Protein AF-A0A8B4BZB7-F1 (afdb_monomer_lite)

Radius of gyration: 20.03 Å; chains: 1; bounding box: 40×28×60 Å

Foldseek 3Di:
DDPCVVVVNAAEEEDEDEPPPVPLPVVLVVVLVVLVVCCVPVNLVRNLAYEYEYEYPDADDVVLVSLVSNLCSCCVRHVSHAYAYEDEPDDDPSRVVSCVSCVVRHPDYDYDDDVCVPPP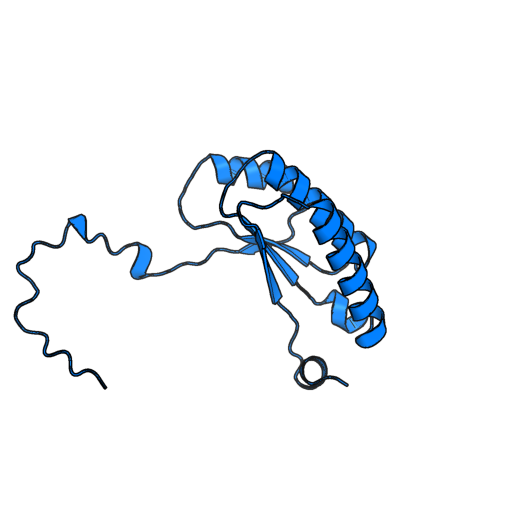CVPDDPPPPPDDPDDDD

Sequence (137 aa):
MNSFQRLGLVPFIRVEVEKEAADSAGYLKKLDAFLQHSLQYFGSPFVEKWRFELAFREWGGTQKNFYQAFYQTVKKRASAVKVGLHVPVSPEASKAAFLKQISGQCEFVCFTCNPNEKVDFTDMNNRTFEGVNILFL

Structure (mmCIF, N/CA/C/O backbone):
data_AF-A0A8B4BZB7-F1
#
_entry.id   AF-A0A8B4BZB7-F1
#
loop_
_atom_site.group_PDB
_atom_site.id
_atom_site.type_symbol
_atom_site.label_atom_id
_atom_site.label_alt_id
_atom_site.label_comp_id
_atom_site.label_asym_id
_atom_site.label_entity_id
_atom_site.label_seq_id
_atom_site.pdbx_PDB_ins_code
_atom_site.Cartn_x
_atom_site.Cartn_y
_atom_site.Cartn_z
_atom_site.occupancy
_atom_site.B_iso_or_equiv
_atom_site.auth_seq_id
_atom_site.auth_comp_id
_atom_site.auth_asym_id
_atom_site.auth_atom_id
_atom_site.pdbx_PDB_model_num
ATOM 1 N N . MET A 1 1 ? -23.785 3.976 8.295 1.00 57.00 1 MET A N 1
ATOM 2 C CA . MET A 1 1 ? -22.952 3.003 7.550 1.00 57.00 1 MET A CA 1
ATOM 3 C C . MET A 1 1 ? -22.816 3.491 6.122 1.00 57.00 1 MET A C 1
ATOM 5 O O . MET A 1 1 ? -23.841 3.786 5.517 1.00 57.00 1 MET A O 1
ATOM 9 N N . ASN A 1 2 ? -21.595 3.636 5.602 1.00 77.88 2 ASN A N 1
ATOM 10 C CA . ASN A 1 2 ? -21.419 4.028 4.201 1.00 77.88 2 ASN A CA 1
ATOM 11 C C . ASN A 1 2 ? -21.810 2.872 3.250 1.00 77.88 2 ASN A C 1
ATOM 13 O O . ASN A 1 2 ? -21.941 1.720 3.674 1.00 77.88 2 ASN A O 1
ATOM 17 N N . SER A 1 3 ? -21.982 3.166 1.957 1.00 84.62 3 SER A N 1
ATOM 18 C CA . SER A 1 3 ? -22.393 2.166 0.959 1.00 84.62 3 SER A CA 1
ATOM 19 C C . SER A 1 3 ? -21.408 0.998 0.823 1.00 84.62 3 SER A C 1
ATOM 21 O O . SER A 1 3 ? -21.853 -0.134 0.668 1.00 84.62 3 SER A O 1
ATOM 23 N N . PHE A 1 4 ? -20.096 1.236 0.948 1.00 83.62 4 PHE A N 1
ATOM 24 C CA . PHE A 1 4 ? -19.081 0.175 0.878 1.00 83.62 4 PHE A CA 1
ATOM 25 C C . PHE A 1 4 ? -19.219 -0.835 2.022 1.00 83.62 4 PHE A C 1
ATOM 27 O O . PHE A 1 4 ? -19.301 -2.034 1.776 1.00 83.62 4 PHE A O 1
ATOM 34 N N . GLN A 1 5 ? -19.328 -0.358 3.265 1.00 84.25 5 GLN A N 1
ATOM 35 C CA . GLN A 1 5 ? -19.528 -1.195 4.448 1.00 84.25 5 GLN A CA 1
ATOM 36 C C . GLN A 1 5 ? -20.838 -1.973 4.370 1.00 84.25 5 GLN A C 1
ATOM 38 O O . GLN A 1 5 ? -20.864 -3.158 4.688 1.00 84.25 5 GLN A O 1
ATOM 43 N N . ARG A 1 6 ? -21.918 -1.325 3.917 1.00 88.69 6 ARG A N 1
ATOM 44 C CA . ARG A 1 6 ? -23.226 -1.974 3.761 1.00 88.69 6 ARG A CA 1
ATOM 45 C C . ARG A 1 6 ? -23.199 -3.104 2.731 1.00 88.69 6 ARG A C 1
ATOM 47 O O . ARG A 1 6 ? -23.890 -4.095 2.918 1.00 88.69 6 ARG A O 1
ATOM 54 N N . LEU A 1 7 ? -22.417 -2.951 1.665 1.00 90.75 7 LEU A N 1
ATOM 55 C CA . LEU A 1 7 ? -22.289 -3.938 0.591 1.00 90.75 7 LEU A CA 1
ATOM 56 C C . LEU A 1 7 ? -21.145 -4.942 0.821 1.00 90.75 7 LEU A C 1
ATOM 58 O O . LEU A 1 7 ? -20.911 -5.795 -0.028 1.00 90.75 7 LEU A O 1
ATOM 62 N N . GLY A 1 8 ? -20.405 -4.839 1.932 1.00 87.69 8 GLY A N 1
ATOM 63 C CA . GLY A 1 8 ? -19.234 -5.683 2.191 1.00 87.69 8 GLY A CA 1
ATOM 64 C C . GLY A 1 8 ? -18.064 -5.451 1.225 1.00 87.69 8 GLY A C 1
ATOM 65 O O . GLY A 1 8 ? -17.160 -6.280 1.148 1.00 87.69 8 GLY A O 1
ATOM 66 N N . LEU A 1 9 ? -18.060 -4.333 0.493 1.00 92.62 9 LEU A N 1
ATOM 67 C CA . LEU A 1 9 ? -17.033 -4.004 -0.490 1.00 92.62 9 LEU A CA 1
ATOM 68 C C . LEU A 1 9 ? -15.823 -3.390 0.207 1.00 92.62 9 LEU A C 1
ATOM 70 O O . LEU A 1 9 ? -15.907 -2.312 0.794 1.00 92.62 9 LEU A O 1
ATOM 74 N N . VAL A 1 10 ? -14.687 -4.075 0.122 1.00 94.12 10 VAL A N 1
ATOM 75 C CA . VAL A 1 10 ? -13.432 -3.644 0.737 1.00 94.12 10 VAL A CA 1
ATOM 76 C C . VAL A 1 10 ? -12.553 -2.962 -0.316 1.00 94.12 10 VAL A C 1
ATOM 78 O O . VAL A 1 10 ? -12.242 -3.591 -1.327 1.00 94.12 10 VAL A O 1
ATOM 81 N N . PRO A 1 11 ? -12.120 -1.711 -0.090 1.00 94.69 11 PRO A N 1
ATOM 82 C CA . PRO A 1 11 ? -11.224 -1.005 -0.993 1.00 94.69 11 PRO A CA 1
ATOM 83 C C . PRO A 1 11 ? -9.924 -1.756 -1.299 1.00 94.69 11 PRO A C 1
ATOM 85 O O . PRO A 1 11 ? -9.187 -2.185 -0.405 1.00 94.69 11 PRO A O 1
ATOM 88 N N . PHE A 1 12 ? -9.636 -1.838 -2.594 1.00 96.25 12 PHE A N 1
ATOM 89 C CA . PHE A 1 12 ? -8.327 -2.143 -3.153 1.00 96.25 12 PHE A CA 1
ATOM 90 C C . PHE A 1 12 ? -7.851 -0.882 -3.877 1.00 96.25 12 PHE A C 1
ATOM 92 O O . PHE A 1 12 ? -8.471 -0.456 -4.850 1.00 96.25 12 PHE A O 1
ATOM 99 N N . ILE A 1 13 ? -6.814 -0.236 -3.352 1.00 95.44 13 ILE A N 1
ATOM 100 C CA . ILE A 1 13 ? -6.407 1.111 -3.752 1.00 95.44 13 ILE A CA 1
ATOM 101 C C . ILE A 1 13 ? -5.080 1.020 -4.498 1.00 95.44 13 ILE A C 1
ATOM 103 O O . ILE A 1 13 ? -4.063 0.649 -3.913 1.00 95.44 13 ILE A O 1
ATOM 107 N N . ARG A 1 14 ? -5.080 1.394 -5.778 1.00 93.62 14 ARG A N 1
ATOM 108 C CA . ARG A 1 14 ? -3.853 1.555 -6.558 1.00 93.62 14 ARG A CA 1
ATOM 109 C C . ARG A 1 14 ? -3.320 2.975 -6.411 1.00 93.62 14 ARG A C 1
ATOM 111 O O . ARG A 1 14 ? -4.063 3.941 -6.561 1.00 93.62 14 ARG A O 1
ATOM 118 N N . VAL A 1 15 ? -2.026 3.083 -6.145 1.00 92.25 15 VAL A N 1
ATOM 119 C CA . VAL A 1 15 ? -1.276 4.335 -6.120 1.00 92.25 15 VAL A CA 1
ATOM 120 C C . VAL A 1 15 ? -0.312 4.318 -7.294 1.00 92.25 15 VAL A C 1
ATOM 122 O O . VAL A 1 15 ? 0.704 3.623 -7.266 1.00 92.25 15 VAL A O 1
ATOM 125 N N . GLU A 1 16 ? -0.650 5.069 -8.336 1.00 88.00 16 GLU A N 1
ATOM 126 C CA . GLU A 1 16 ? 0.233 5.269 -9.480 1.00 88.00 16 GLU A CA 1
ATOM 127 C C . GLU A 1 16 ? 1.256 6.348 -9.144 1.00 88.00 16 GLU A C 1
ATOM 129 O O . GLU A 1 16 ? 0.918 7.491 -8.837 1.00 88.00 16 GLU A O 1
ATOM 134 N N . VAL A 1 17 ? 2.524 5.959 -9.164 1.00 81.00 17 VAL A N 1
ATOM 135 C CA . VAL A 1 17 ? 3.649 6.841 -8.884 1.00 81.00 17 VAL A CA 1
ATOM 136 C C . VAL A 1 17 ? 4.235 7.262 -10.228 1.00 81.00 17 VAL A C 1
ATOM 138 O O . VAL A 1 17 ? 4.987 6.515 -10.865 1.00 81.00 17 VAL A O 1
ATOM 141 N N . GLU A 1 18 ? 3.835 8.446 -10.690 1.00 74.50 18 GLU A N 1
ATOM 142 C CA . GLU A 1 18 ? 4.412 9.084 -11.875 1.00 74.50 18 GLU A CA 1
ATOM 143 C C . GLU A 1 18 ? 5.817 9.655 -11.593 1.00 74.50 18 GLU A C 1
ATOM 145 O O . GLU A 1 18 ? 6.326 9.581 -10.473 1.00 74.50 18 GLU A O 1
ATOM 150 N N . LYS A 1 19 ? 6.450 10.250 -12.619 1.00 55.25 19 LYS A N 1
ATOM 151 C CA . LYS A 1 19 ? 7.786 10.880 -12.552 1.00 55.25 19 LYS A CA 1
ATOM 152 C C . LYS A 1 19 ? 7.921 12.001 -11.517 1.00 55.25 19 LYS A C 1
ATOM 154 O O . LYS A 1 19 ? 9.026 12.475 -11.272 1.00 55.25 19 LYS A O 1
ATOM 159 N N . GLU A 1 20 ? 6.841 12.377 -10.852 1.00 48.97 20 GLU A N 1
ATOM 160 C CA . GLU A 1 20 ? 6.826 13.385 -9.808 1.00 48.97 20 GLU A CA 1
ATOM 161 C C . GLU A 1 20 ? 6.616 12.749 -8.433 1.00 48.97 20 GLU A C 1
ATOM 163 O O . GLU A 1 20 ? 5.641 12.978 -7.726 1.00 48.97 20 GLU A O 1
ATOM 168 N N . ALA A 1 21 ? 7.674 12.088 -7.971 1.00 53.22 21 ALA A N 1
ATOM 169 C CA . ALA A 1 21 ? 8.051 12.085 -6.559 1.00 53.22 21 ALA A CA 1
ATOM 170 C C . ALA A 1 21 ? 8.485 13.495 -6.065 1.00 53.22 21 ALA A C 1
ATOM 172 O O . ALA A 1 21 ? 9.170 13.598 -5.044 1.00 53.22 21 ALA A O 1
ATOM 173 N N . ALA A 1 22 ? 8.112 14.569 -6.782 1.00 59.44 22 ALA A N 1
ATOM 174 C CA . ALA A 1 22 ? 8.550 15.949 -6.577 1.00 59.44 22 ALA A CA 1
ATOM 175 C C . ALA A 1 22 ? 8.179 16.484 -5.185 1.00 59.44 22 ALA A C 1
ATOM 177 O O . ALA A 1 22 ? 8.913 17.294 -4.629 1.00 59.44 22 ALA A O 1
ATOM 178 N N . ASP A 1 23 ? 7.104 15.960 -4.584 1.00 79.12 23 ASP A N 1
ATOM 179 C CA . ASP A 1 23 ? 6.782 16.160 -3.169 1.00 79.12 23 ASP A CA 1
ATOM 180 C C . ASP A 1 23 ? 6.328 14.852 -2.500 1.00 79.12 23 ASP A C 1
ATOM 182 O O . ASP A 1 23 ? 5.197 14.687 -2.031 1.00 79.12 23 ASP A O 1
ATOM 186 N N . SER A 1 24 ? 7.245 13.882 -2.458 1.00 84.94 24 SER A N 1
ATOM 187 C CA . SER A 1 24 ? 7.042 12.616 -1.738 1.00 84.94 24 SER A CA 1
ATOM 188 C C . SER A 1 24 ? 6.591 12.842 -0.288 1.00 84.94 24 SER A C 1
ATOM 190 O O . SER A 1 24 ? 5.728 12.129 0.222 1.00 84.94 24 SER A O 1
ATOM 192 N N . ALA A 1 25 ? 7.150 13.855 0.380 1.00 89.62 25 ALA A N 1
ATOM 193 C CA . ALA A 1 25 ? 6.840 14.169 1.770 1.00 89.62 25 ALA A CA 1
ATOM 194 C C . ALA A 1 25 ? 5.399 14.676 1.940 1.00 89.62 25 ALA A C 1
ATOM 196 O O . ALA A 1 25 ? 4.672 14.203 2.819 1.00 89.62 25 ALA A O 1
ATOM 197 N N . GLY A 1 26 ? 4.953 15.595 1.084 1.00 91.19 26 GLY A N 1
ATOM 198 C CA . GLY A 1 26 ? 3.583 16.094 1.094 1.00 91.19 26 GLY A CA 1
ATOM 199 C C . GLY A 1 26 ? 2.565 15.025 0.722 1.00 91.19 26 GLY A C 1
ATOM 200 O O . GLY A 1 26 ? 1.504 14.964 1.349 1.00 91.19 26 GLY A O 1
ATOM 201 N N . TYR A 1 27 ? 2.890 14.126 -0.213 1.00 91.38 27 TYR A N 1
ATOM 202 C CA . TYR A 1 27 ? 2.048 12.960 -0.487 1.00 91.38 27 TYR A CA 1
ATOM 203 C C . TYR A 1 27 ? 1.876 12.091 0.766 1.00 91.38 27 TYR A C 1
ATOM 205 O O . TYR A 1 27 ? 0.749 11.804 1.169 1.00 91.38 27 TYR A O 1
ATOM 213 N N . LEU A 1 28 ? 2.975 11.723 1.433 1.00 94.38 28 LEU A N 1
ATOM 214 C CA . LEU A 1 28 ? 2.926 10.884 2.635 1.00 94.38 28 LEU A CA 1
ATOM 215 C C . LEU A 1 28 ? 2.166 11.558 3.785 1.00 94.38 28 LEU A C 1
ATOM 217 O O . LEU A 1 28 ? 1.448 10.885 4.522 1.00 94.38 28 LEU A O 1
ATOM 221 N N . LYS A 1 29 ? 2.250 12.888 3.909 1.00 95.56 29 LYS A N 1
ATOM 222 C CA . LYS A 1 29 ? 1.442 13.656 4.869 1.00 95.56 29 LYS A CA 1
ATOM 223 C C . LYS A 1 29 ? -0.055 13.577 4.553 1.00 95.56 29 LYS A C 1
ATOM 225 O O . LYS A 1 29 ? -0.863 13.412 5.465 1.00 95.56 29 LYS A O 1
ATOM 230 N N . LYS A 1 30 ? -0.438 13.669 3.274 1.00 94.94 30 LYS A N 1
ATOM 231 C CA . LYS A 1 30 ? -1.836 13.502 2.841 1.00 94.94 30 LYS A CA 1
ATOM 232 C C . LYS A 1 30 ? -2.326 12.073 3.072 1.00 94.94 30 LYS A C 1
ATOM 234 O O . LYS A 1 30 ? -3.446 11.900 3.541 1.00 94.94 30 LYS A O 1
ATOM 239 N N . LEU A 1 31 ? -1.491 11.068 2.805 1.00 96.06 31 LEU A N 1
ATOM 240 C CA . LEU A 1 31 ? -1.797 9.662 3.078 1.00 96.06 31 LEU A CA 1
ATOM 241 C C . LEU A 1 31 ? -2.035 9.415 4.574 1.00 96.06 31 LEU A C 1
ATOM 243 O O . LEU A 1 31 ? -3.019 8.779 4.943 1.00 96.06 31 LEU A O 1
ATOM 247 N N . ASP A 1 32 ? -1.166 9.946 5.434 1.00 97.69 32 ASP A N 1
ATOM 248 C CA . ASP A 1 32 ? -1.304 9.845 6.889 1.00 97.69 32 ASP A CA 1
ATOM 249 C C . ASP A 1 32 ? -2.629 10.459 7.377 1.00 97.69 32 ASP A C 1
ATOM 251 O O . ASP A 1 32 ? -3.378 9.817 8.118 1.00 97.69 32 ASP A O 1
ATOM 255 N N . ALA A 1 33 ? -2.967 11.657 6.885 1.00 97.88 33 ALA A N 1
ATOM 256 C CA . ALA A 1 33 ? -4.232 12.322 7.188 1.00 97.88 33 ALA A CA 1
ATOM 257 C C . ALA A 1 33 ? -5.449 11.546 6.650 1.00 97.88 33 ALA A C 1
ATOM 259 O O . ALA A 1 33 ? -6.457 11.413 7.346 1.00 97.88 33 ALA A O 1
ATOM 260 N N . PHE A 1 34 ? -5.352 10.991 5.439 1.00 96.88 34 PHE A N 1
ATOM 261 C CA . PHE A 1 34 ? -6.394 10.165 4.830 1.00 96.88 34 PHE A CA 1
ATOM 262 C C . PHE A 1 34 ? -6.672 8.899 5.645 1.00 96.88 34 PHE A C 1
ATOM 264 O O . PHE A 1 34 ? -7.832 8.582 5.910 1.00 96.88 34 PHE A O 1
ATOM 271 N N . LEU A 1 35 ? -5.628 8.190 6.080 1.00 97.81 35 LEU A N 1
ATOM 272 C CA . LEU A 1 35 ? -5.769 6.998 6.915 1.00 97.81 35 LEU A CA 1
ATOM 273 C C . LEU A 1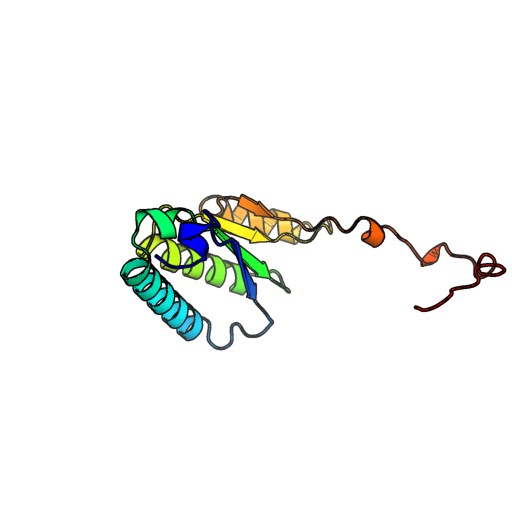 35 ? -6.344 7.347 8.286 1.00 97.81 35 LEU A C 1
ATOM 275 O O . LEU A 1 35 ? -7.252 6.663 8.752 1.00 97.81 35 LEU A O 1
ATOM 279 N N . GLN A 1 36 ? -5.877 8.434 8.906 1.00 98.00 36 GLN A N 1
ATOM 280 C CA . GLN A 1 36 ? -6.430 8.914 10.171 1.00 98.00 36 GLN A CA 1
ATOM 281 C C . GLN A 1 36 ? -7.929 9.212 10.049 1.00 98.00 36 GLN A C 1
ATOM 283 O O . GLN A 1 36 ? -8.717 8.748 10.873 1.00 98.00 36 GLN A O 1
ATOM 288 N N . HIS A 1 37 ? -8.333 9.943 9.010 1.00 97.38 37 HIS A N 1
ATOM 289 C CA . HIS A 1 37 ? -9.739 10.245 8.768 1.00 97.38 37 HIS A CA 1
ATOM 290 C C . HIS A 1 37 ? -10.556 8.978 8.474 1.00 97.38 37 HIS A C 1
ATOM 292 O O . HIS A 1 37 ? -11.639 8.790 9.024 1.00 97.38 37 HIS A O 1
ATOM 298 N N . SER A 1 38 ? -10.011 8.064 7.667 1.00 96.25 38 SER A N 1
ATOM 299 C CA . SER A 1 38 ? -10.657 6.789 7.337 1.00 96.25 38 SER A CA 1
ATOM 300 C C . SER A 1 38 ? -10.895 5.935 8.581 1.00 96.25 38 SER A C 1
ATOM 302 O O . SER A 1 38 ? -11.972 5.365 8.733 1.00 96.25 38 SER A O 1
ATOM 304 N N . LEU A 1 39 ? -9.931 5.879 9.504 1.00 96.75 39 LEU A N 1
ATOM 305 C CA . LEU A 1 39 ? -10.075 5.168 10.776 1.00 96.75 39 LEU A CA 1
ATOM 306 C C . LEU A 1 39 ? -11.158 5.791 11.661 1.00 96.75 39 LEU A C 1
ATOM 308 O O . LEU A 1 39 ? -11.951 5.057 12.245 1.00 96.75 39 LEU A O 1
ATOM 312 N N . GLN A 1 40 ? -11.226 7.123 11.729 1.00 95.94 40 GLN A N 1
ATOM 313 C CA . GLN A 1 40 ? -12.258 7.832 12.493 1.00 95.94 40 GLN A CA 1
ATOM 314 C C . GLN A 1 40 ? -13.662 7.603 11.922 1.00 95.94 40 GLN A C 1
ATOM 316 O O . GLN A 1 40 ? -14.614 7.441 12.680 1.00 95.94 40 GLN A O 1
ATOM 321 N N . TYR A 1 41 ? -13.793 7.587 10.595 1.00 94.62 41 TYR A N 1
ATOM 322 C CA . TYR A 1 41 ? -15.092 7.508 9.932 1.00 94.62 41 TYR A CA 1
ATOM 323 C C . TYR A 1 41 ? -15.601 6.067 9.760 1.00 94.62 41 TYR A C 1
ATOM 325 O O . TYR A 1 41 ? -16.779 5.794 9.986 1.00 94.62 41 TYR A O 1
ATOM 333 N N . PHE A 1 42 ? -14.732 5.128 9.368 1.00 93.75 42 PHE A N 1
ATOM 334 C CA . PHE A 1 42 ? -15.110 3.732 9.110 1.00 93.75 42 PHE A CA 1
ATOM 335 C C . PHE A 1 42 ? -14.850 2.782 10.280 1.00 93.75 42 PHE A C 1
ATOM 337 O O . PHE A 1 42 ? -15.463 1.714 10.335 1.00 93.75 42 PHE A O 1
ATOM 344 N N . GLY A 1 43 ? -13.946 3.142 11.190 1.00 94.31 43 GLY A N 1
ATOM 345 C CA . GLY A 1 43 ? -13.466 2.268 12.256 1.00 94.31 43 GLY A CA 1
ATOM 346 C C . GLY A 1 43 ? -12.383 1.283 11.799 1.00 94.31 43 GLY A C 1
ATOM 347 O O . GLY A 1 43 ? -12.378 0.798 10.661 1.00 94.31 43 GLY A O 1
ATOM 348 N N . SER A 1 44 ? -11.486 0.943 12.731 1.00 95.62 44 SER A N 1
ATOM 349 C CA . SER A 1 44 ? -10.373 -0.002 12.515 1.00 95.62 44 SER A CA 1
ATOM 350 C C . SER A 1 44 ? -10.801 -1.318 11.855 1.00 95.62 44 SER A C 1
ATOM 352 O O . SER A 1 44 ? -10.217 -1.666 10.829 1.00 95.62 44 SER A O 1
ATOM 354 N N . PRO A 1 45 ? -11.868 -2.011 12.322 1.00 94.69 45 PRO A N 1
ATOM 355 C CA . PRO A 1 45 ? -12.232 -3.329 11.790 1.00 94.69 45 PRO A CA 1
ATOM 356 C C . PRO A 1 45 ? -12.553 -3.349 10.293 1.00 94.69 45 PRO A C 1
ATOM 358 O O . PRO A 1 45 ? -12.506 -4.405 9.659 1.00 94.69 45 PRO A O 1
ATOM 361 N N . PHE A 1 46 ? -12.940 -2.206 9.721 1.00 95.25 46 PHE A N 1
ATOM 362 C CA . PHE A 1 46 ? -13.188 -2.095 8.290 1.00 95.25 46 PHE A CA 1
ATOM 363 C C . PHE A 1 46 ? -11.942 -1.649 7.523 1.00 95.25 46 PHE A C 1
ATOM 365 O O . PHE A 1 46 ? -11.623 -2.257 6.501 1.00 95.25 46 PHE A O 1
ATOM 372 N N . VAL A 1 47 ? -11.237 -0.623 8.012 1.00 96.25 47 VAL A N 1
ATOM 373 C CA . VAL A 1 47 ? -10.039 -0.078 7.348 1.00 96.25 47 VAL A CA 1
ATOM 374 C C . VAL A 1 47 ? -8.923 -1.111 7.276 1.00 96.25 47 VAL A C 1
ATOM 376 O O . VAL A 1 47 ? -8.284 -1.240 6.242 1.00 96.25 47 VAL A O 1
ATOM 379 N N . GLU A 1 48 ? -8.732 -1.916 8.316 1.00 96.31 48 GLU A N 1
ATOM 380 C CA . GLU A 1 48 ? -7.694 -2.954 8.363 1.00 96.31 48 GLU A CA 1
ATOM 381 C C . GLU A 1 48 ? -7.825 -4.025 7.272 1.00 96.31 48 GLU A C 1
ATOM 383 O O . GLU A 1 48 ? -6.862 -4.725 6.971 1.00 96.31 48 GLU A O 1
ATOM 388 N N . LYS A 1 49 ? -8.995 -4.140 6.633 1.00 96.69 49 LYS A N 1
ATOM 389 C CA . LYS A 1 49 ? -9.218 -5.071 5.518 1.00 96.69 49 LYS A CA 1
ATOM 390 C C . LYS A 1 49 ? -8.705 -4.528 4.180 1.00 96.69 49 LYS A C 1
ATOM 392 O O . LYS A 1 49 ? -8.630 -5.290 3.212 1.00 96.69 49 LYS A O 1
ATOM 397 N N . TRP A 1 50 ? -8.408 -3.230 4.102 1.00 97.69 50 TRP A N 1
ATOM 398 C CA . TRP A 1 50 ? -8.018 -2.553 2.868 1.00 97.69 50 TRP A CA 1
ATOM 399 C C . TRP A 1 50 ? -6.667 -3.057 2.358 1.00 97.69 50 TRP A C 1
ATOM 401 O O . TRP A 1 50 ? -5.858 -3.633 3.094 1.00 97.69 50 TRP A O 1
ATOM 411 N N . ARG A 1 51 ? -6.426 -2.836 1.065 1.00 98.25 51 ARG A N 1
ATOM 412 C CA . ARG A 1 51 ? -5.164 -3.176 0.403 1.00 98.25 51 ARG A CA 1
ATOM 413 C C . ARG A 1 51 ? -4.684 -2.002 -0.433 1.00 98.25 51 ARG A C 1
ATOM 415 O O . ARG A 1 51 ? -5.492 -1.391 -1.129 1.00 98.25 51 ARG A O 1
ATOM 422 N N . PHE A 1 52 ? -3.386 -1.730 -0.384 1.00 97.62 52 PHE A N 1
ATOM 423 C CA . PHE A 1 52 ? -2.727 -0.729 -1.216 1.00 97.62 52 PHE A CA 1
ATOM 424 C C . PHE A 1 52 ? -1.732 -1.391 -2.158 1.00 97.62 52 PHE A C 1
ATOM 426 O O . PHE A 1 52 ? -0.888 -2.166 -1.717 1.00 97.62 52 PHE A O 1
ATOM 433 N N . GLU A 1 53 ? -1.809 -1.059 -3.437 1.00 95.62 53 GLU A N 1
ATOM 434 C CA . GLU A 1 53 ? -0.869 -1.483 -4.472 1.00 95.62 53 GLU A CA 1
ATOM 435 C C . GLU A 1 53 ? -0.124 -0.251 -4.990 1.00 95.62 53 GLU A C 1
ATOM 437 O O . GLU A 1 53 ? -0.760 0.687 -5.470 1.00 95.62 53 GLU A O 1
ATOM 442 N N . LEU A 1 54 ? 1.210 -0.242 -4.927 1.00 93.50 54 LEU A N 1
ATOM 443 C CA . LEU A 1 54 ? 2.003 0.784 -5.612 1.00 93.50 54 LEU A CA 1
ATOM 444 C C . LEU A 1 54 ? 2.320 0.337 -7.031 1.00 93.50 54 LEU A C 1
ATOM 446 O O . LEU A 1 54 ? 2.814 -0.767 -7.230 1.00 93.50 54 LEU A O 1
ATOM 450 N N . ALA A 1 55 ? 2.108 1.217 -8.002 1.00 90.19 55 ALA A N 1
ATOM 451 C CA . ALA A 1 55 ? 2.513 1.011 -9.383 1.00 90.19 55 ALA A CA 1
ATOM 452 C C . ALA A 1 55 ? 3.509 2.092 -9.795 1.00 90.19 55 ALA A C 1
ATOM 454 O O . ALA A 1 55 ? 3.174 3.274 -9.842 1.00 90.19 55 ALA A O 1
ATOM 455 N N . PHE A 1 56 ? 4.742 1.684 -10.089 1.00 86.75 56 PHE A N 1
ATOM 456 C CA . PHE A 1 56 ? 5.788 2.588 -10.553 1.00 86.75 56 PHE A CA 1
ATOM 457 C C . PHE A 1 56 ? 5.896 2.546 -12.076 1.00 86.75 56 PHE A C 1
ATOM 459 O O . PHE A 1 56 ? 5.966 1.463 -12.661 1.00 86.75 56 PHE A O 1
ATOM 466 N N . ARG A 1 57 ? 5.975 3.720 -12.715 1.00 78.75 57 ARG A N 1
ATOM 467 C CA . ARG A 1 57 ? 6.339 3.808 -14.141 1.00 78.75 57 ARG A CA 1
ATOM 468 C C . ARG A 1 57 ? 7.820 3.517 -14.386 1.00 78.75 57 ARG A C 1
ATOM 470 O O . ARG A 1 57 ? 8.163 2.917 -15.396 1.00 78.75 57 ARG A O 1
ATOM 477 N N . GLU A 1 58 ? 8.686 3.919 -13.458 1.00 75.69 58 GLU A N 1
ATOM 478 C CA . GLU A 1 58 ? 10.136 3.706 -13.525 1.00 75.69 58 GLU A CA 1
ATOM 479 C C . GLU A 1 58 ? 10.641 3.018 -12.258 1.00 75.69 58 GLU A C 1
ATOM 481 O O . GLU A 1 58 ? 10.116 3.251 -11.173 1.00 75.69 58 GLU A O 1
ATOM 486 N N . TRP A 1 59 ? 11.676 2.190 -12.385 1.00 75.19 59 TRP A N 1
ATOM 487 C CA . TRP A 1 59 ? 12.224 1.388 -11.290 1.00 75.19 59 TRP A CA 1
ATOM 488 C C . TRP A 1 59 ? 13.614 1.901 -10.902 1.00 75.19 59 TRP A C 1
ATOM 490 O O . TRP A 1 59 ? 14.468 2.080 -11.767 1.00 75.19 59 TRP A O 1
ATOM 500 N N . GLY A 1 60 ? 13.863 2.125 -9.607 1.00 70.56 60 GLY A N 1
ATOM 501 C CA . GLY A 1 60 ? 15.131 2.691 -9.143 1.00 70.56 60 GLY A CA 1
ATOM 502 C C . GLY A 1 60 ? 15.205 2.964 -7.638 1.00 70.56 60 GLY A C 1
ATOM 503 O O . GLY A 1 60 ? 14.316 2.603 -6.862 1.00 70.56 60 GLY A O 1
ATOM 504 N N . GLY A 1 61 ? 16.300 3.605 -7.210 1.00 73.56 61 GLY A N 1
ATOM 505 C CA . GLY A 1 61 ? 16.585 3.878 -5.794 1.00 73.56 61 GLY A CA 1
ATOM 506 C C . GLY A 1 61 ? 15.563 4.801 -5.117 1.00 73.56 61 GLY A C 1
ATOM 507 O O . GLY A 1 61 ? 15.170 4.554 -3.978 1.00 73.56 61 GLY A O 1
ATOM 508 N N . THR A 1 62 ? 15.070 5.821 -5.823 1.00 80.88 62 THR A N 1
ATOM 509 C CA . THR A 1 62 ? 14.053 6.750 -5.301 1.00 80.88 62 THR A CA 1
ATOM 510 C C . THR A 1 62 ? 12.731 6.036 -5.018 1.00 80.88 62 THR A C 1
ATOM 512 O O . THR A 1 62 ? 12.128 6.241 -3.967 1.00 80.88 62 THR A O 1
ATOM 515 N N . GLN A 1 63 ? 12.310 5.137 -5.909 1.00 84.81 63 GLN A N 1
ATOM 516 C CA . GLN A 1 63 ? 11.076 4.362 -5.767 1.00 84.81 63 GLN A CA 1
ATOM 517 C C . GLN A 1 63 ? 11.149 3.391 -4.599 1.00 84.81 63 GLN A C 1
ATOM 519 O O . GLN A 1 63 ? 10.154 3.203 -3.903 1.00 84.81 63 GLN A O 1
ATOM 524 N N . LYS A 1 64 ? 12.332 2.829 -4.325 1.00 86.88 64 LYS A N 1
ATOM 525 C CA . LYS A 1 64 ? 12.550 2.034 -3.115 1.00 86.88 64 LYS A CA 1
ATOM 526 C C . LYS A 1 64 ? 12.295 2.888 -1.878 1.00 86.88 64 LYS A C 1
ATOM 528 O O . LYS A 1 64 ? 11.461 2.519 -1.059 1.00 86.88 64 LYS A O 1
ATOM 533 N N . ASN A 1 65 ? 12.970 4.031 -1.751 1.00 89.19 65 ASN A N 1
ATOM 534 C CA . ASN A 1 65 ? 12.816 4.901 -0.582 1.00 89.19 65 ASN A CA 1
ATOM 535 C C . ASN A 1 65 ? 11.356 5.340 -0.397 1.00 89.19 65 ASN A C 1
ATOM 537 O O . ASN A 1 65 ? 10.842 5.317 0.721 1.00 89.19 65 ASN A O 1
ATOM 541 N N . PHE A 1 66 ? 10.668 5.664 -1.495 1.00 91.00 66 PHE A N 1
ATOM 542 C CA . PHE A 1 66 ? 9.246 5.985 -1.471 1.00 91.00 66 PHE A CA 1
ATOM 543 C C . PHE A 1 66 ? 8.388 4.801 -1.012 1.00 91.00 66 PHE A C 1
ATOM 545 O O . PHE A 1 66 ? 7.561 4.971 -0.123 1.00 91.00 66 PHE A O 1
ATOM 552 N N . TYR A 1 67 ? 8.607 3.600 -1.557 1.00 93.38 67 TYR A N 1
ATOM 553 C CA . TYR A 1 67 ? 7.889 2.391 -1.151 1.00 93.38 67 TYR A CA 1
ATOM 554 C C . TYR A 1 67 ? 8.040 2.135 0.353 1.00 93.38 67 TYR A C 1
ATOM 556 O O . TYR A 1 67 ? 7.054 1.902 1.049 1.00 93.38 67 TYR A O 1
ATOM 564 N N . GLN A 1 68 ? 9.268 2.224 0.872 1.00 93.69 68 GLN A N 1
ATOM 565 C CA . GLN A 1 68 ? 9.537 2.016 2.294 1.00 93.69 68 GLN A CA 1
ATOM 566 C C . GLN A 1 68 ? 8.832 3.072 3.151 1.00 93.69 68 GLN A C 1
ATOM 568 O O . GLN A 1 68 ? 8.183 2.727 4.136 1.00 93.69 68 GLN A O 1
ATOM 573 N N . ALA A 1 69 ? 8.911 4.347 2.768 1.00 94.69 69 ALA A N 1
ATOM 574 C CA . ALA A 1 69 ? 8.248 5.426 3.491 1.00 94.69 69 ALA A CA 1
ATOM 575 C C . ALA A 1 69 ? 6.717 5.278 3.461 1.00 94.69 69 ALA A C 1
ATOM 577 O O . ALA A 1 69 ? 6.072 5.387 4.501 1.00 94.69 69 ALA A O 1
ATOM 578 N N . PHE A 1 70 ? 6.146 4.933 2.304 1.00 95.75 70 PHE A N 1
ATOM 579 C CA . PHE A 1 70 ? 4.727 4.621 2.149 1.00 95.75 70 PHE A CA 1
ATOM 580 C C . PHE A 1 70 ? 4.305 3.474 3.067 1.00 95.75 70 PHE A C 1
ATOM 582 O O . PHE A 1 70 ? 3.348 3.612 3.829 1.00 95.75 70 PHE A O 1
ATOM 589 N N . TYR A 1 71 ? 5.042 2.361 3.033 1.00 97.19 71 TYR A N 1
ATOM 590 C CA . TYR A 1 71 ? 4.783 1.196 3.871 1.00 97.19 71 TYR A CA 1
ATOM 591 C C . TYR A 1 71 ? 4.755 1.584 5.352 1.00 97.19 71 TYR A C 1
ATOM 593 O O . TYR A 1 71 ? 3.790 1.284 6.051 1.00 97.19 71 TYR A O 1
ATOM 601 N N . GLN A 1 72 ? 5.767 2.318 5.824 1.00 97.19 72 GLN A N 1
ATOM 602 C CA . GLN A 1 72 ? 5.827 2.764 7.216 1.00 97.19 72 GLN A CA 1
ATOM 603 C C . GLN A 1 72 ? 4.668 3.701 7.576 1.00 97.19 72 GLN A C 1
ATOM 605 O O . GLN A 1 72 ? 4.069 3.543 8.640 1.00 97.19 72 GLN A O 1
ATOM 610 N N . THR A 1 73 ? 4.295 4.633 6.694 1.00 97.50 73 THR A N 1
ATOM 611 C CA . THR A 1 73 ? 3.144 5.522 6.910 1.00 97.50 73 THR A CA 1
ATOM 612 C C . THR A 1 73 ? 1.840 4.739 7.052 1.00 97.50 73 THR A C 1
ATOM 614 O O . THR A 1 73 ? 1.082 4.993 7.991 1.00 97.50 73 THR A O 1
ATOM 617 N N . VAL A 1 74 ? 1.589 3.755 6.181 1.00 97.88 74 VAL A N 1
ATOM 618 C CA . VAL A 1 74 ? 0.395 2.901 6.278 1.00 97.88 74 VAL A CA 1
ATOM 619 C C . VAL A 1 74 ? 0.411 2.096 7.573 1.00 97.88 74 VAL A C 1
ATOM 621 O O . VAL A 1 74 ? -0.540 2.159 8.356 1.00 97.88 74 VAL A O 1
ATOM 624 N N . LYS A 1 75 ? 1.509 1.383 7.841 1.00 97.75 75 LYS A N 1
ATOM 625 C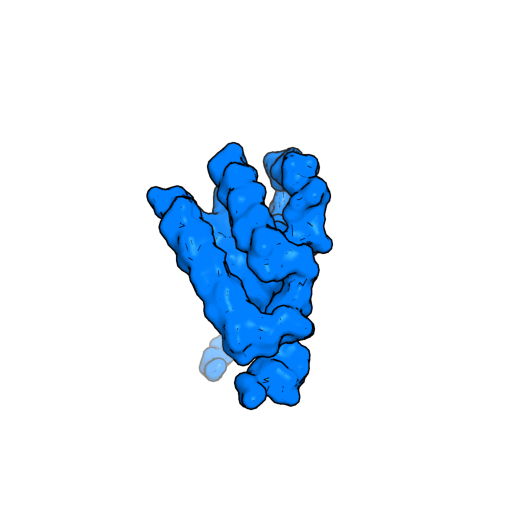 CA . LYS A 1 75 ? 1.617 0.479 8.993 1.00 97.75 75 LYS A CA 1
ATOM 626 C C . LYS A 1 75 ? 1.568 1.201 10.336 1.00 97.75 75 LYS A C 1
ATOM 628 O O . LYS A 1 75 ? 1.030 0.642 11.288 1.00 97.75 75 LYS A O 1
ATOM 633 N N . LYS A 1 76 ? 2.047 2.448 10.409 1.00 97.25 76 LYS A N 1
ATOM 634 C CA . LYS A 1 76 ? 1.930 3.306 11.599 1.00 97.25 76 LYS A CA 1
ATOM 635 C C . LYS A 1 76 ? 0.472 3.562 11.994 1.00 97.25 76 LYS A C 1
ATOM 637 O O . LYS A 1 76 ? 0.186 3.710 13.179 1.00 97.25 76 LYS A O 1
ATOM 642 N N . ARG A 1 77 ? -0.437 3.671 11.020 1.00 95.81 77 ARG A N 1
ATOM 643 C CA . ARG A 1 77 ? -1.850 4.007 11.259 1.00 95.81 77 ARG A CA 1
ATOM 644 C C . ARG A 1 77 ? -2.746 2.776 11.320 1.00 95.81 77 ARG A C 1
ATOM 646 O O . ARG A 1 77 ? -3.634 2.732 12.162 1.00 95.81 77 ARG A O 1
ATOM 653 N N . ALA A 1 78 ? -2.516 1.800 10.448 1.00 95.75 78 ALA A N 1
ATOM 654 C CA . ALA A 1 78 ? -3.313 0.585 10.358 1.00 95.75 78 ALA A CA 1
ATOM 655 C C . ALA A 1 78 ? -2.407 -0.601 9.993 1.00 95.75 78 ALA A C 1
ATOM 657 O O . ALA A 1 78 ? -2.193 -0.916 8.824 1.00 95.75 78 ALA A O 1
ATOM 658 N N . SER A 1 79 ? -1.846 -1.258 11.009 1.00 96.44 79 SER A N 1
ATOM 659 C CA . SER A 1 79 ? -0.809 -2.289 10.850 1.00 96.44 79 SER A CA 1
ATOM 660 C C . SER A 1 79 ? -1.263 -3.518 10.052 1.00 96.44 79 SER A C 1
ATOM 662 O O . SER A 1 79 ? -0.444 -4.144 9.374 1.00 96.44 79 SER A O 1
ATOM 664 N N . ALA A 1 80 ? -2.557 -3.844 10.084 1.00 97.56 80 ALA A N 1
ATOM 665 C CA . ALA A 1 80 ? -3.130 -4.985 9.369 1.00 97.56 80 ALA A CA 1
ATOM 666 C C . ALA A 1 80 ? -3.470 -4.703 7.890 1.00 97.56 80 ALA A C 1
ATOM 668 O O . ALA A 1 80 ? -3.650 -5.651 7.123 1.00 97.56 80 ALA A O 1
ATOM 669 N N . VAL A 1 81 ? -3.505 -3.432 7.463 1.00 97.94 81 VAL A N 1
ATOM 670 C CA . VAL A 1 81 ? -3.696 -3.071 6.046 1.00 97.94 81 VAL A CA 1
ATOM 671 C C . VAL A 1 81 ? -2.556 -3.644 5.227 1.00 97.94 81 VAL A C 1
ATOM 673 O O . VAL A 1 81 ? -1.397 -3.395 5.551 1.00 97.94 81 VAL A O 1
ATOM 676 N N . LYS A 1 82 ? -2.859 -4.358 4.142 1.00 98.00 82 LYS A N 1
ATOM 677 C CA . LYS A 1 82 ? -1.810 -4.954 3.308 1.00 98.00 82 LYS A CA 1
ATOM 678 C C . LYS A 1 82 ? -1.270 -3.955 2.296 1.00 98.00 82 LYS A C 1
ATOM 680 O O . LYS A 1 82 ? -2.050 -3.280 1.623 1.00 98.00 82 LYS A O 1
ATOM 685 N N . VAL A 1 83 ? 0.045 -3.922 2.137 1.00 98.00 83 VAL A N 1
ATOM 686 C CA . VAL A 1 83 ? 0.739 -3.127 1.122 1.00 98.00 83 VAL A CA 1
ATOM 687 C C . VAL A 1 83 ? 1.481 -4.061 0.177 1.00 98.00 83 VAL A C 1
ATOM 689 O O . VAL A 1 83 ? 2.210 -4.958 0.603 1.00 98.00 83 VAL A O 1
ATOM 692 N N . GLY A 1 84 ? 1.273 -3.854 -1.113 1.00 96.00 84 GLY A N 1
ATOM 693 C CA . GLY A 1 84 ? 1.871 -4.639 -2.172 1.00 96.00 84 GLY A CA 1
ATOM 694 C C . GLY A 1 84 ? 2.357 -3.778 -3.323 1.00 96.00 84 GLY A C 1
ATOM 695 O O . GLY A 1 84 ? 2.298 -2.544 -3.301 1.00 96.00 84 GLY A O 1
ATOM 696 N N . LEU A 1 85 ? 2.843 -4.463 -4.346 1.00 93.38 85 LEU A N 1
ATOM 697 C CA . LEU A 1 85 ? 3.512 -3.856 -5.484 1.00 93.38 85 LEU A CA 1
ATOM 698 C C . LEU A 1 85 ? 2.932 -4.389 -6.793 1.00 93.38 85 LEU A C 1
ATOM 700 O O . LEU A 1 85 ? 2.784 -5.599 -6.969 1.00 93.38 85 LEU A O 1
ATOM 704 N N . HIS A 1 86 ? 2.676 -3.479 -7.724 1.00 91.31 86 HIS A N 1
ATOM 705 C CA . HIS A 1 86 ? 2.412 -3.799 -9.113 1.00 91.31 86 HIS A CA 1
ATOM 706 C C . HIS A 1 86 ? 3.722 -4.067 -9.851 1.00 91.31 86 HIS A C 1
ATOM 708 O O . HIS A 1 86 ? 4.627 -3.230 -9.860 1.00 91.31 86 HIS A O 1
ATOM 714 N N . VAL A 1 87 ? 3.806 -5.209 -10.521 1.00 85.94 87 VAL A N 1
ATOM 715 C CA . VAL A 1 87 ? 4.940 -5.603 -11.349 1.00 85.94 87 VAL A CA 1
ATOM 716 C C . VAL A 1 87 ? 4.425 -5.825 -12.773 1.00 85.94 87 VAL A C 1
ATOM 718 O O . VAL A 1 87 ? 3.678 -6.776 -13.008 1.00 85.94 87 VAL A O 1
ATOM 721 N N . PRO A 1 88 ? 4.807 -4.971 -13.741 1.00 75.94 88 PRO A N 1
ATOM 722 C CA . PRO A 1 88 ? 4.484 -5.194 -15.144 1.00 75.94 88 PRO A CA 1
ATOM 723 C C . PRO A 1 88 ? 5.106 -6.506 -15.627 1.00 75.94 88 PRO A C 1
ATOM 725 O O . PRO A 1 88 ? 6.239 -6.814 -15.246 1.00 75.94 88 PRO A O 1
ATOM 728 N N . VAL A 1 89 ? 4.413 -7.232 -16.507 1.00 67.81 89 VAL A N 1
ATOM 729 C CA . VAL A 1 89 ? 4.753 -8.608 -16.919 1.00 67.81 89 VAL A CA 1
ATOM 730 C C . VAL A 1 89 ? 6.104 -8.726 -17.646 1.00 67.81 89 VAL A C 1
ATOM 732 O O . VAL A 1 89 ? 6.664 -9.820 -17.683 1.00 67.81 89 VAL A O 1
ATOM 735 N N . SER A 1 90 ? 6.689 -7.633 -18.169 1.00 64.75 90 SER A N 1
ATOM 736 C CA . SER A 1 90 ? 7.976 -7.728 -18.879 1.00 64.75 90 SER A CA 1
ATOM 737 C C . SER 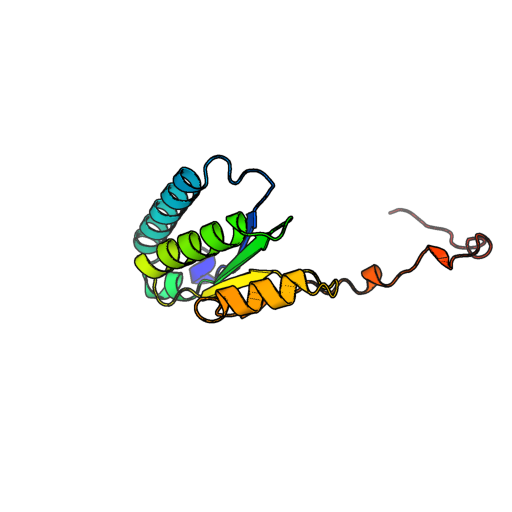A 1 90 ? 9.095 -8.287 -17.971 1.00 64.75 90 SER A C 1
ATOM 739 O O . SER A 1 90 ? 9.326 -7.760 -16.873 1.00 64.75 90 SER A O 1
ATOM 741 N N . PRO A 1 91 ? 9.791 -9.360 -18.386 1.00 54.22 91 PRO A N 1
ATOM 742 C CA . PRO A 1 91 ? 10.818 -10.005 -17.579 1.00 54.22 91 PRO A CA 1
ATOM 743 C C . PRO A 1 91 ? 12.118 -9.197 -17.640 1.00 54.22 91 PRO A C 1
ATOM 745 O O . PRO A 1 91 ? 12.938 -9.373 -18.533 1.00 54.22 91 PRO A O 1
ATOM 748 N N . GLU A 1 92 ? 12.318 -8.309 -16.669 1.00 67.81 92 GLU A N 1
ATOM 749 C CA . GLU A 1 92 ? 13.560 -7.545 -16.520 1.00 67.81 92 GLU A CA 1
ATOM 750 C C . GLU A 1 92 ? 14.222 -7.841 -15.170 1.00 67.81 92 GLU A C 1
ATOM 752 O O . GLU A 1 92 ? 13.575 -7.836 -14.119 1.00 67.81 92 GLU A O 1
ATOM 757 N N . ALA A 1 93 ? 15.542 -8.063 -15.184 1.00 67.50 93 ALA A N 1
ATOM 758 C CA . ALA A 1 93 ? 16.338 -8.357 -13.987 1.00 67.50 93 ALA A CA 1
ATOM 759 C C . ALA A 1 93 ? 16.242 -7.254 -12.909 1.00 67.50 93 ALA A C 1
ATOM 761 O O . ALA A 1 93 ? 16.322 -7.539 -11.711 1.00 67.50 93 ALA A O 1
ATOM 762 N N . SER A 1 94 ? 16.009 -6.006 -13.327 1.00 70.56 94 SER A N 1
ATOM 763 C CA . SER A 1 94 ? 15.787 -4.838 -12.464 1.00 70.56 94 SER A CA 1
ATOM 764 C C . SER A 1 94 ? 14.596 -5.025 -11.512 1.00 70.56 94 SER A C 1
ATOM 766 O O . SER A 1 94 ? 14.684 -4.676 -10.332 1.00 70.56 94 SER A O 1
ATOM 768 N N . LYS A 1 95 ? 13.508 -5.649 -11.978 1.00 75.81 95 LYS A N 1
ATOM 769 C CA . LYS A 1 95 ? 12.285 -5.878 -11.192 1.00 75.81 95 LYS A CA 1
ATOM 770 C C . LYS A 1 95 ? 12.477 -6.962 -10.141 1.00 75.81 95 LYS A C 1
ATOM 772 O O . LYS A 1 95 ? 12.075 -6.789 -8.992 1.00 75.81 95 LYS A O 1
ATOM 777 N N . ALA A 1 96 ? 13.146 -8.056 -10.507 1.00 79.69 96 ALA A N 1
ATOM 778 C CA . ALA A 1 96 ? 13.494 -9.122 -9.569 1.00 79.69 96 ALA A CA 1
ATOM 779 C C . ALA A 1 96 ? 14.417 -8.605 -8.451 1.00 79.69 96 ALA A C 1
ATOM 781 O O . ALA A 1 96 ? 14.211 -8.913 -7.274 1.00 79.69 96 ALA A O 1
ATOM 782 N N . ALA A 1 97 ? 15.396 -7.764 -8.802 1.00 81.88 97 ALA A N 1
ATOM 783 C CA . ALA A 1 97 ? 16.262 -7.110 -7.827 1.00 81.88 97 ALA A CA 1
ATOM 784 C C . ALA A 1 97 ? 15.474 -6.180 -6.889 1.00 81.88 97 ALA A C 1
ATOM 786 O O . ALA A 1 97 ? 15.681 -6.229 -5.677 1.00 81.88 97 ALA A O 1
ATOM 787 N N . PHE A 1 98 ? 14.541 -5.382 -7.417 1.00 83.69 98 PHE A N 1
ATOM 788 C CA . PHE A 1 98 ? 13.692 -4.507 -6.605 1.00 83.69 98 PHE A CA 1
ATOM 789 C C . PHE A 1 98 ? 12.808 -5.297 -5.634 1.00 83.69 98 PHE A C 1
ATOM 791 O O . PHE A 1 98 ? 12.800 -5.008 -4.439 1.00 83.69 98 PHE A O 1
ATOM 798 N N . LEU A 1 99 ? 12.129 -6.344 -6.113 1.00 85.19 99 LEU A N 1
ATOM 799 C CA . LEU A 1 99 ? 11.312 -7.230 -5.278 1.00 85.19 99 LEU A CA 1
ATOM 800 C C . LEU A 1 99 ? 12.119 -7.831 -4.125 1.00 85.19 99 LEU A C 1
ATOM 802 O O . LEU A 1 99 ? 11.661 -7.829 -2.983 1.00 85.19 99 LEU A O 1
ATOM 806 N N . LYS A 1 100 ? 13.348 -8.284 -4.398 1.00 86.81 100 LYS A N 1
ATOM 807 C CA . LYS A 1 100 ? 14.253 -8.802 -3.365 1.00 86.81 100 LYS A CA 1
ATOM 808 C C . LYS A 1 100 ? 14.598 -7.742 -2.315 1.00 86.81 100 LYS A C 1
ATOM 810 O O . LYS A 1 100 ? 14.728 -8.068 -1.142 1.00 86.81 100 LYS A O 1
ATOM 815 N N . GLN A 1 101 ? 14.742 -6.479 -2.714 1.00 86.06 101 GLN A N 1
ATOM 816 C CA . GLN A 1 101 ? 15.058 -5.386 -1.789 1.00 86.06 101 GLN A CA 1
ATOM 817 C C . GLN A 1 101 ? 13.888 -5.008 -0.874 1.00 86.06 101 GLN A C 1
ATOM 819 O O . GLN A 1 101 ? 14.131 -4.515 0.228 1.00 86.06 101 GLN A O 1
ATOM 824 N N . ILE A 1 102 ? 12.645 -5.223 -1.312 1.00 87.50 102 ILE A N 1
ATOM 825 C CA . ILE A 1 102 ? 11.438 -4.886 -0.542 1.00 87.50 102 ILE A CA 1
ATOM 826 C C . ILE A 1 102 ? 10.742 -6.108 0.069 1.00 87.50 102 ILE A C 1
ATOM 828 O O . ILE A 1 102 ? 9.660 -5.966 0.631 1.00 87.50 102 ILE A O 1
ATOM 832 N N . SER A 1 103 ? 11.326 -7.306 -0.022 1.00 86.19 103 SER A N 1
ATOM 833 C CA . SER A 1 103 ? 10.644 -8.563 0.322 1.00 86.19 103 SER A CA 1
ATOM 834 C C . SER A 1 103 ? 10.156 -8.633 1.774 1.00 86.19 103 SER A C 1
ATOM 836 O O . SER A 1 103 ? 9.156 -9.283 2.049 1.00 86.19 103 SER A O 1
ATOM 838 N N . GLY A 1 104 ? 10.813 -7.933 2.706 1.00 88.62 104 GLY A N 1
ATOM 839 C CA . GLY A 1 104 ? 10.370 -7.826 4.104 1.00 88.62 104 GLY A CA 1
ATOM 840 C C . GLY A 1 104 ? 9.226 -6.829 4.348 1.00 88.62 104 GLY A C 1
ATOM 841 O O . GLY A 1 104 ? 8.781 -6.682 5.481 1.00 88.62 104 GLY A O 1
ATOM 842 N N . GLN A 1 105 ? 8.792 -6.100 3.318 1.00 91.88 105 GLN A N 1
ATOM 843 C CA . GLN A 1 105 ? 7.814 -5.005 3.383 1.00 91.88 105 GLN A CA 1
ATOM 844 C C . GLN A 1 105 ? 6.778 -5.093 2.243 1.00 91.88 105 GLN A C 1
ATOM 846 O O . GLN A 1 105 ? 6.081 -4.124 1.950 1.00 91.88 105 GLN A O 1
ATOM 851 N N . CYS A 1 106 ? 6.681 -6.238 1.565 1.00 94.25 106 CYS A N 1
ATOM 852 C CA . CYS A 1 106 ? 5.761 -6.472 0.454 1.00 94.25 106 CYS A CA 1
ATOM 853 C C . CYS A 1 106 ? 4.888 -7.686 0.762 1.00 94.25 106 CYS A C 1
ATOM 855 O O . CYS A 1 106 ? 5.381 -8.807 0.849 1.00 94.25 106 CYS A O 1
ATOM 857 N N . GLU A 1 107 ? 3.592 -7.459 0.963 1.00 96.44 107 GLU A N 1
ATOM 858 C CA . GLU A 1 107 ? 2.652 -8.485 1.436 1.00 96.44 107 GLU A CA 1
ATOM 859 C C . GLU A 1 107 ? 1.888 -9.164 0.297 1.00 96.44 107 GLU A C 1
ATOM 861 O O . GLU A 1 107 ? 1.231 -10.184 0.514 1.00 96.44 107 GLU A O 1
ATOM 866 N N . PHE A 1 108 ? 1.945 -8.597 -0.907 1.00 95.06 108 PHE A N 1
ATOM 867 C CA . PHE A 1 108 ? 1.431 -9.202 -2.129 1.00 95.06 108 PHE A CA 1
ATOM 868 C C . PHE A 1 108 ? 2.059 -8.554 -3.366 1.00 95.06 108 PHE A C 1
ATOM 870 O O . PHE A 1 108 ? 2.474 -7.396 -3.344 1.00 95.06 108 PHE A O 1
ATOM 877 N N . VAL A 1 109 ? 2.081 -9.306 -4.464 1.00 91.44 109 VAL A N 1
ATOM 878 C CA . VAL A 1 109 ? 2.503 -8.822 -5.780 1.00 91.44 109 VAL A CA 1
ATOM 879 C C . VAL A 1 109 ? 1.324 -8.934 -6.729 1.00 91.44 109 VAL A C 1
ATOM 881 O O . VAL A 1 109 ? 0.652 -9.964 -6.778 1.00 91.44 109 VAL A O 1
ATOM 884 N N . CYS A 1 110 ? 1.083 -7.871 -7.478 1.00 90.94 110 CYS A N 1
ATOM 885 C CA . CYS A 1 110 ? 0.055 -7.807 -8.498 1.00 90.94 110 CYS A CA 1
ATOM 886 C C . CYS A 1 110 ? 0.705 -7.664 -9.870 1.00 90.94 110 CYS A C 1
ATOM 888 O O . CYS A 1 110 ? 1.737 -7.019 -10.022 1.00 90.94 110 CYS A O 1
ATOM 890 N N . PHE A 1 111 ? 0.080 -8.260 -10.872 1.00 86.06 111 PHE A N 1
ATOM 891 C CA . PHE A 1 111 ? 0.498 -8.180 -12.262 1.00 86.06 111 PHE A CA 1
ATOM 892 C C . PHE A 1 111 ? -0.760 -8.074 -13.121 1.00 86.06 111 PHE A C 1
ATOM 894 O O . PHE A 1 111 ? -1.783 -8.688 -12.813 1.00 86.06 111 PHE A O 1
ATOM 901 N N . THR A 1 112 ? -0.699 -7.278 -14.183 1.00 79.56 112 THR A N 1
ATOM 902 C CA . THR A 1 112 ? -1.766 -7.235 -15.185 1.00 79.56 112 THR A CA 1
ATOM 903 C C . THR A 1 112 ? -1.348 -8.143 -16.325 1.00 79.56 112 THR A C 1
ATOM 905 O O . THR A 1 112 ? -0.383 -7.842 -17.013 1.00 79.56 112 THR A O 1
ATOM 908 N N . CYS A 1 113 ? -2.067 -9.242 -16.534 1.00 70.81 113 CYS A N 1
ATOM 909 C CA . CYS A 1 113 ? -1.926 -10.028 -17.753 1.00 70.81 113 CYS A CA 1
ATOM 910 C C . CYS A 1 113 ? -2.904 -9.479 -18.785 1.00 70.81 113 CYS A C 1
ATOM 912 O O . CYS A 1 113 ? -4.099 -9.762 -18.699 1.00 70.81 113 CYS A O 1
ATOM 914 N N . ASN A 1 114 ? -2.419 -8.706 -19.755 1.00 68.25 114 ASN A N 1
ATOM 915 C CA . ASN A 1 114 ? -3.212 -8.429 -20.942 1.00 68.25 114 ASN A CA 1
ATOM 916 C C . ASN A 1 114 ? -2.964 -9.563 -21.953 1.00 68.25 114 ASN A C 1
ATOM 918 O O . ASN A 1 114 ? -1.858 -9.661 -22.482 1.00 68.25 114 ASN A O 1
ATOM 922 N N . PRO A 1 115 ? -3.947 -10.430 -22.258 1.00 63.28 115 PRO A N 1
ATOM 923 C CA . PRO A 1 115 ? -3.757 -11.485 -23.255 1.00 63.28 115 PRO A CA 1
ATOM 924 C C . PRO A 1 115 ? -3.389 -10.931 -24.645 1.00 63.28 115 PRO A C 1
ATOM 926 O O . PRO A 1 115 ? -2.777 -11.645 -25.434 1.00 63.28 115 PRO A O 1
ATOM 929 N N . ASN A 1 116 ? -3.677 -9.651 -24.913 1.00 64.50 116 ASN A N 1
ATOM 930 C CA . ASN A 1 116 ? -3.327 -8.970 -26.158 1.00 64.50 116 ASN A CA 1
ATOM 931 C C . ASN A 1 116 ? -1.906 -8.364 -26.167 1.00 64.50 116 ASN A C 1
ATOM 933 O O . ASN A 1 116 ? -1.463 -7.917 -27.219 1.00 64.50 116 ASN A O 1
ATOM 937 N N . GLU A 1 117 ? -1.156 -8.361 -25.053 1.00 56.75 117 GLU A N 1
ATOM 938 C CA . GLU A 1 117 ? 0.255 -7.902 -25.033 1.00 56.75 117 GLU A CA 1
ATOM 939 C C . GLU A 1 117 ? 1.197 -8.821 -25.833 1.00 56.75 117 GLU A C 1
ATOM 941 O O . GLU A 1 117 ? 2.315 -8.427 -26.149 1.00 56.75 117 GLU A O 1
ATOM 946 N N . LYS A 1 118 ? 0.748 -10.035 -26.187 1.00 51.00 118 LYS A N 1
ATOM 947 C CA . LYS A 1 118 ? 1.450 -10.977 -27.076 1.00 51.00 118 LYS A CA 1
ATOM 948 C C . LYS A 1 118 ? 1.001 -10.908 -28.541 1.00 51.00 118 LYS A C 1
ATOM 950 O O . LYS A 1 118 ? 1.352 -11.801 -29.310 1.00 51.00 118 LYS A O 1
ATOM 955 N N . VAL A 1 119 ? 0.216 -9.909 -28.948 1.00 49.69 119 VAL A N 1
ATOM 956 C CA . VAL A 1 119 ? -0.021 -9.693 -30.381 1.00 49.69 119 VAL A CA 1
ATOM 957 C C . VAL A 1 119 ? 1.191 -8.961 -30.936 1.00 49.69 119 VAL A C 1
ATOM 959 O O . VAL A 1 119 ? 1.289 -7.737 -30.882 1.00 49.69 119 VAL A O 1
ATOM 962 N N . ASP A 1 120 ? 2.149 -9.741 -31.423 1.00 49.22 120 ASP A N 1
ATOM 963 C CA . ASP A 1 120 ? 3.254 -9.219 -32.202 1.00 49.22 120 ASP A CA 1
ATOM 964 C C . ASP A 1 120 ? 2.730 -8.831 -33.592 1.00 49.22 120 ASP A C 1
ATOM 966 O O . ASP A 1 120 ? 2.571 -9.664 -34.482 1.00 49.22 120 ASP A O 1
ATOM 970 N N . PHE A 1 121 ? 2.406 -7.550 -33.777 1.00 54.41 121 PHE A N 1
ATOM 971 C CA . PHE A 1 121 ? 2.012 -7.014 -35.085 1.00 54.41 121 PHE A CA 1
ATOM 972 C C . PHE A 1 121 ? 3.167 -7.021 -36.095 1.00 54.41 121 PHE A C 1
ATOM 974 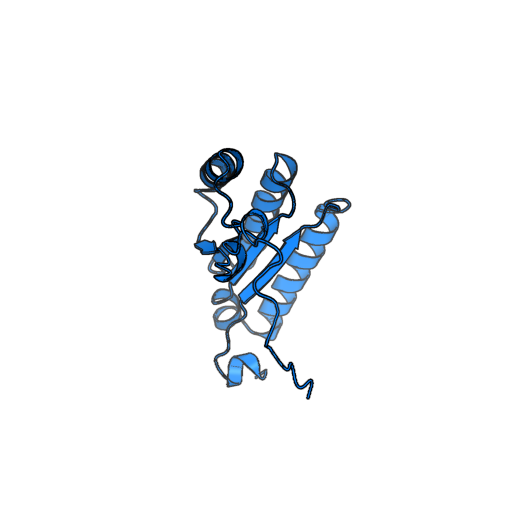O O . PHE A 1 121 ? 2.958 -6.718 -37.266 1.00 54.41 121 PHE A O 1
ATOM 981 N N . THR A 1 122 ? 4.384 -7.351 -35.661 1.00 54.69 122 THR A N 1
ATOM 982 C CA . THR A 1 122 ? 5.573 -7.352 -36.510 1.00 54.69 122 THR A CA 1
ATOM 983 C C . THR A 1 122 ? 5.607 -8.565 -37.460 1.00 54.69 122 THR A C 1
ATOM 985 O O . THR A 1 122 ? 6.242 -8.494 -38.510 1.00 54.69 122 THR A O 1
ATOM 988 N N . ASP A 1 123 ? 4.794 -9.597 -37.179 1.00 46.09 123 ASP A N 1
ATOM 989 C CA . ASP A 1 123 ? 4.537 -10.758 -38.053 1.00 46.09 123 ASP A CA 1
ATOM 990 C C . ASP A 1 123 ? 3.221 -10.644 -38.861 1.00 46.09 123 ASP A C 1
ATOM 992 O O . ASP A 1 123 ? 2.866 -11.530 -39.648 1.00 46.09 123 ASP A O 1
ATOM 996 N N . MET A 1 124 ? 2.471 -9.540 -38.718 1.00 45.81 124 MET A N 1
ATOM 997 C CA . MET A 1 124 ? 1.308 -9.281 -39.569 1.00 45.81 124 MET A CA 1
ATOM 998 C C . MET A 1 124 ? 1.761 -8.780 -40.939 1.00 45.81 124 MET A C 1
ATOM 1000 O O . MET A 1 124 ? 1.826 -7.583 -41.211 1.00 45.81 124 MET A O 1
ATOM 1004 N N . ASN A 1 125 ? 2.013 -9.714 -41.855 1.00 48.66 125 ASN A N 1
ATOM 1005 C CA . ASN A 1 125 ? 1.968 -9.402 -43.278 1.00 48.66 125 ASN A CA 1
ATOM 1006 C C . ASN A 1 125 ? 0.631 -8.699 -43.583 1.00 48.66 125 ASN A C 1
ATOM 1008 O O . ASN A 1 125 ? -0.435 -9.232 -43.276 1.00 48.66 125 ASN A O 1
ATOM 1012 N N . ASN A 1 126 ? 0.693 -7.532 -44.233 1.00 53.66 126 ASN A N 1
ATOM 1013 C CA . ASN A 1 126 ? -0.427 -6.674 -44.669 1.00 53.66 126 ASN A CA 1
ATOM 1014 C C . ASN A 1 126 ? -1.464 -7.352 -45.604 1.00 53.66 126 ASN A C 1
ATOM 1016 O O . ASN A 1 126 ? -2.211 -6.673 -46.299 1.00 53.66 126 ASN A O 1
ATOM 1020 N N . ARG A 1 127 ? -1.506 -8.685 -45.680 1.00 51.56 127 ARG A N 1
ATOM 1021 C CA . ARG A 1 127 ? -2.340 -9.458 -46.607 1.00 51.56 127 ARG A CA 1
ATOM 1022 C C . ARG A 1 127 ? -3.621 -10.020 -45.987 1.00 51.56 127 ARG A C 1
ATOM 1024 O O . ARG A 1 127 ? -4.408 -10.607 -46.715 1.00 51.56 127 ARG A O 1
ATOM 1031 N N . THR A 1 128 ? -3.862 -9.838 -44.687 1.00 50.81 128 THR A N 1
ATOM 1032 C CA . THR A 1 128 ? -5.007 -10.470 -43.993 1.00 50.81 128 THR A CA 1
ATOM 1033 C C . THR A 1 128 ? -6.139 -9.503 -43.623 1.00 50.81 128 THR A C 1
ATOM 1035 O O . THR A 1 128 ? -6.986 -9.838 -42.801 1.00 50.81 128 THR A O 1
ATOM 1038 N N . PHE A 1 129 ? -6.180 -8.309 -44.224 1.00 48.12 129 PHE A N 1
ATOM 1039 C CA . PHE A 1 129 ? -7.248 -7.315 -44.019 1.00 48.12 129 PHE A CA 1
ATOM 1040 C C . PHE A 1 129 ? -8.204 -7.176 -45.219 1.00 48.12 129 PHE A C 1
ATOM 1042 O O . PHE A 1 129 ? -8.847 -6.144 -45.388 1.00 48.12 129 PHE A O 1
ATOM 1049 N N . GLU A 1 130 ? -8.360 -8.215 -46.038 1.00 46.78 130 GLU A N 1
ATOM 1050 C CA . GLU A 1 130 ? -9.452 -8.284 -47.014 1.00 46.78 130 GLU A CA 1
ATOM 1051 C C . GLU A 1 130 ? -10.580 -9.157 -46.447 1.00 46.78 130 GLU A C 1
ATOM 1053 O O . GLU A 1 130 ? -10.516 -10.382 -46.500 1.00 46.78 130 GLU A O 1
ATOM 1058 N N . GLY A 1 131 ? -11.610 -8.531 -45.862 1.00 46.69 131 GLY A N 1
ATOM 1059 C CA . GLY A 1 131 ? -12.883 -9.223 -45.605 1.00 46.69 131 GLY A CA 1
ATOM 1060 C C . GLY A 1 131 ? -13.628 -8.905 -44.309 1.00 46.69 131 GLY A C 1
ATOM 1061 O O . GLY A 1 131 ? -14.747 -9.388 -44.142 1.00 46.69 131 GLY A O 1
ATOM 1062 N N . VAL A 1 132 ? -13.086 -8.097 -43.394 1.00 40.31 132 VAL A N 1
ATOM 1063 C CA . VAL A 1 132 ? -13.811 -7.756 -42.156 1.00 40.31 132 VAL A CA 1
ATOM 1064 C C . VAL A 1 132 ? -14.622 -6.476 -42.360 1.00 40.31 132 VAL A C 1
ATOM 1066 O O . VAL A 1 132 ? -14.101 -5.370 -42.246 1.00 40.31 132 VAL A O 1
ATOM 1069 N N . ASN A 1 133 ? -15.919 -6.627 -4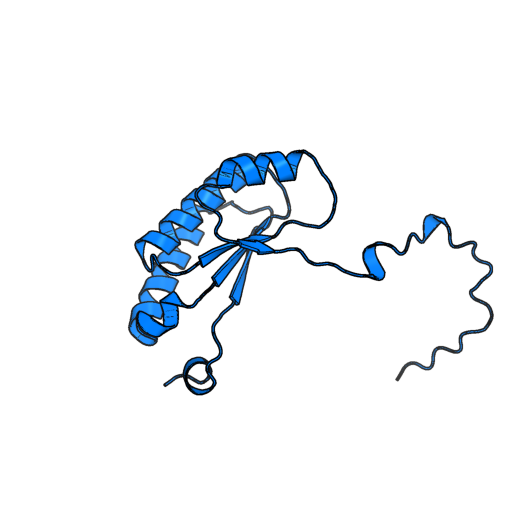2.648 1.00 42.91 133 ASN A N 1
ATOM 1070 C CA . ASN A 1 133 ? -16.892 -5.541 -42.511 1.00 42.91 133 ASN A CA 1
ATOM 1071 C C . ASN A 1 133 ? -17.066 -5.233 -41.019 1.00 42.91 133 ASN A C 1
ATOM 1073 O O . ASN A 1 133 ? -17.827 -5.899 -40.317 1.00 42.91 133 ASN A O 1
ATOM 1077 N N . ILE A 1 134 ? -16.335 -4.237 -40.526 1.00 39.78 134 ILE A N 1
ATOM 1078 C CA . ILE A 1 134 ? -16.538 -3.701 -39.182 1.00 39.78 134 ILE A CA 1
ATOM 1079 C C . ILE A 1 134 ? -17.757 -2.776 -39.250 1.00 39.78 134 ILE A C 1
ATOM 1081 O O . ILE A 1 134 ? -17.658 -1.632 -39.693 1.00 39.78 134 ILE A O 1
ATOM 1085 N N . LEU A 1 135 ? -18.921 -3.279 -38.827 1.00 40.81 135 LEU A N 1
ATOM 1086 C CA . LEU A 1 135 ? -20.022 -2.415 -38.409 1.00 40.81 135 LEU A CA 1
ATOM 1087 C C . LEU A 1 135 ? -19.617 -1.772 -37.078 1.00 40.81 135 LEU A C 1
ATOM 1089 O O . LEU A 1 135 ? -19.517 -2.456 -36.062 1.00 40.81 135 LEU A O 1
ATOM 1093 N N . PHE A 1 136 ? -19.389 -0.462 -37.093 1.00 36.38 136 PHE A N 1
ATOM 1094 C CA . PHE A 1 136 ? -19.398 0.339 -35.875 1.00 36.38 136 PHE A CA 1
ATOM 1095 C C . PHE A 1 136 ? -20.858 0.538 -35.440 1.00 36.38 136 PHE A C 1
ATOM 1097 O O . PHE A 1 136 ? -21.646 1.118 -36.189 1.00 36.38 136 PHE A O 1
ATOM 1104 N N . LEU A 1 137 ? -21.199 0.056 -34.244 1.00 36.94 137 LEU A N 1
ATOM 1105 C CA . LEU A 1 137 ? -22.330 0.512 -33.432 1.00 36.94 137 LEU A CA 1
ATOM 1106 C C . LEU A 1 137 ? -21.810 0.828 -32.030 1.00 36.94 137 LEU A C 1
ATOM 1108 O O . LEU A 1 137 ? -21.030 -0.001 -31.507 1.00 36.94 137 LEU A O 1
#

Organism: NCBI:txid1121088

pLDDT: mean 80.96, std 18.17, range [36.38, 98.25]

Secondary structure (DSSP, 8-state):
--HHHHTTPPPEEEEEE-S-GGGHHHHHHHHHHHHHHHHHHH-HHHHTT-EEEEEESS-SHHHHHHHHHHHHHHHHH-TTSEEEEE--SS--HHHHHHHHHHGGG-S-EE----GGGG--GGG--TTS-SS------